Protein AF-H5YAC6-F1 (afdb_monomer_lite)

Sequence (148 aa):
MSTQRKPYQTTVPDFRSIEEPSFRALGWWRNTRADNFHASSLGEMKAAVANIAMLAEPRWRDAASGDAAAAIALVLAMGPENSHALKFDICMTALVICACEGDAASCLVIAWVLRRLPKAKTREKRLATSWTVRAMRPLLARAGLDND

pLDDT: mean 85.54, std 18.27, range [38.41, 98.5]

Structure (mmCIF, N/CA/C/O backbone):
data_AF-H5YAC6-F1
#
_entry.id   AF-H5YAC6-F1
#
loop_
_atom_site.group_PDB
_atom_site.id
_atom_site.type_symbol
_atom_site.label_atom_id
_atom_site.label_alt_id
_atom_site.label_comp_id
_atom_site.label_asym_id
_atom_site.label_entity_id
_atom_site.label_seq_id
_atom_site.pdbx_PDB_ins_code
_atom_site.Cartn_x
_atom_site.Cartn_y
_atom_site.Cartn_z
_atom_site.occupancy
_atom_site.B_iso_or_equiv
_atom_site.auth_seq_id
_atom_site.auth_comp_id
_atom_site.auth_asym_id
_atom_site.auth_atom_id
_atom_site.pdbx_PDB_model_num
ATOM 1 N N . MET A 1 1 ? -16.080 -10.751 63.687 1.00 42.50 1 MET A N 1
ATOM 2 C CA . MET A 1 1 ? -15.744 -11.144 62.299 1.00 42.50 1 MET A CA 1
ATOM 3 C C . MET A 1 1 ? -16.027 -9.949 61.403 1.00 42.50 1 MET A C 1
ATOM 5 O O . MET A 1 1 ? -17.188 -9.659 61.168 1.00 42.50 1 MET A O 1
ATOM 9 N N . SER A 1 2 ? -14.994 -9.191 61.022 1.00 41.25 2 SER A N 1
ATOM 10 C CA . SER A 1 2 ? -15.130 -7.963 60.223 1.00 41.25 2 SER A CA 1
ATOM 11 C C . SER A 1 2 ? -14.432 -8.179 58.882 1.00 41.25 2 SER A C 1
ATOM 13 O O . SER A 1 2 ? -13.217 -8.359 58.836 1.00 41.25 2 SER A O 1
ATOM 15 N N . THR A 1 3 ? -15.209 -8.267 57.805 1.00 43.56 3 THR A N 1
ATOM 16 C CA . THR A 1 3 ? -14.721 -8.605 56.464 1.00 43.56 3 THR A CA 1
ATOM 17 C C . THR A 1 3 ? -14.215 -7.339 55.776 1.00 43.56 3 THR A C 1
ATOM 19 O O . THR A 1 3 ? -14.995 -6.555 55.237 1.00 43.56 3 THR A O 1
ATOM 22 N N . GLN A 1 4 ? -12.901 -7.121 55.801 1.00 44.59 4 GLN A N 1
ATOM 23 C CA . GLN A 1 4 ? -12.247 -6.043 55.060 1.00 44.59 4 GLN A CA 1
ATOM 24 C C . GLN A 1 4 ? -12.339 -6.338 53.551 1.00 44.59 4 GLN A C 1
ATOM 26 O O . GLN A 1 4 ? -11.699 -7.259 53.044 1.00 44.59 4 GLN A O 1
ATOM 31 N N . ARG A 1 5 ? -13.153 -5.571 52.814 1.00 44.81 5 ARG A N 1
ATOM 32 C CA . ARG A 1 5 ? -13.137 -5.587 51.344 1.00 44.81 5 ARG A CA 1
ATOM 33 C C . ARG A 1 5 ? -11.856 -4.901 50.863 1.00 44.81 5 ARG A C 1
ATOM 35 O O . ARG A 1 5 ? -11.660 -3.716 51.119 1.00 44.81 5 ARG A O 1
ATOM 42 N N . LYS A 1 6 ? -10.998 -5.647 50.159 1.00 41.91 6 LYS A N 1
ATOM 43 C CA . LYS A 1 6 ? -9.873 -5.096 49.387 1.00 41.91 6 LYS A CA 1
ATOM 44 C C . LYS A 1 6 ? -10.421 -4.109 48.342 1.00 41.91 6 LYS A C 1
ATOM 46 O O . LYS A 1 6 ? -11.357 -4.481 47.631 1.00 41.91 6 LYS A O 1
ATOM 51 N N . PRO A 1 7 ? -9.875 -2.889 48.219 1.00 41.56 7 PRO A N 1
ATOM 52 C CA . PRO A 1 7 ? -10.276 -1.982 47.155 1.00 41.56 7 PRO A CA 1
ATOM 53 C C . PRO A 1 7 ? -9.857 -2.563 45.800 1.00 41.56 7 PRO A C 1
ATOM 55 O O . PRO A 1 7 ? -8.728 -3.022 45.627 1.00 41.56 7 PRO A O 1
ATOM 58 N N . TYR A 1 8 ? -10.793 -2.561 44.854 1.00 38.41 8 TYR A N 1
ATOM 59 C CA . TYR A 1 8 ? -10.557 -2.927 43.463 1.00 38.41 8 TYR A CA 1
ATOM 60 C C . TYR A 1 8 ? -9.646 -1.854 42.853 1.00 38.41 8 TYR A C 1
ATOM 62 O O . TYR A 1 8 ? -10.083 -0.732 42.599 1.00 38.41 8 TYR A O 1
ATOM 70 N N . GLN A 1 9 ? -8.358 -2.160 42.699 1.00 43.03 9 GLN A N 1
ATOM 71 C CA . GLN A 1 9 ? -7.444 -1.322 41.931 1.00 43.03 9 GLN A CA 1
ATOM 72 C C . GLN A 1 9 ? -7.823 -1.456 40.459 1.00 43.03 9 GLN A C 1
ATOM 74 O O . GLN A 1 9 ? -7.406 -2.388 39.778 1.00 43.03 9 GLN A O 1
ATOM 79 N N . THR A 1 10 ? -8.642 -0.528 39.975 1.00 43.00 10 THR A N 1
ATOM 80 C CA . THR A 1 10 ? -8.825 -0.311 38.543 1.00 43.00 10 THR A CA 1
ATOM 81 C C . THR A 1 10 ? -7.506 0.230 38.005 1.00 43.00 10 THR A C 1
ATOM 83 O O . THR A 1 10 ? -7.225 1.423 38.109 1.00 43.00 10 THR A O 1
ATOM 86 N N . THR A 1 11 ? -6.659 -0.646 37.473 1.00 44.94 11 THR A N 1
ATOM 87 C CA . THR A 1 11 ? -5.552 -0.242 36.611 1.00 44.94 11 THR A CA 1
ATOM 88 C C . THR A 1 11 ? -6.163 0.358 35.352 1.00 44.94 11 THR A C 1
ATOM 90 O O . THR A 1 11 ? -6.494 -0.342 34.399 1.00 44.94 11 THR A O 1
ATOM 93 N N . VAL A 1 12 ? -6.386 1.672 35.369 1.00 50.06 12 VAL A N 1
ATOM 94 C CA . VAL A 1 12 ? -6.631 2.430 34.142 1.00 50.06 12 VAL A CA 1
ATOM 95 C C . VAL A 1 12 ? -5.388 2.202 33.279 1.00 50.06 12 VAL A C 1
ATOM 97 O O . VAL A 1 12 ? -4.291 2.488 33.767 1.00 50.06 12 VAL A O 1
ATOM 100 N N . PRO A 1 13 ? -5.508 1.627 32.069 1.00 47.66 13 PRO A N 1
ATOM 101 C CA . PRO A 1 13 ? -4.356 1.439 31.206 1.00 47.66 13 PRO A CA 1
ATOM 102 C C . PRO A 1 13 ? -3.668 2.786 31.023 1.00 47.66 13 PRO A C 1
ATOM 104 O O . PRO A 1 13 ? -4.320 3.780 30.696 1.00 47.66 13 PRO A O 1
ATOM 107 N N . ASP A 1 14 ? -2.365 2.834 31.279 1.00 44.88 14 ASP A N 1
ATOM 108 C CA . ASP A 1 14 ? -1.580 4.019 30.986 1.00 44.88 14 ASP A CA 1
ATOM 109 C C . ASP A 1 14 ? -1.564 4.210 29.467 1.00 44.88 14 ASP A C 1
ATOM 111 O O . ASP A 1 14 ? -0.827 3.543 28.742 1.00 44.88 14 ASP A O 1
ATOM 115 N N . PHE A 1 15 ? -2.409 5.116 28.972 1.00 48.31 15 PHE A N 1
ATOM 116 C CA . PHE A 1 15 ? -2.508 5.453 27.552 1.00 48.31 15 PHE A CA 1
ATOM 117 C C . PHE A 1 15 ? -1.183 5.965 26.965 1.00 48.31 15 PHE A C 1
ATOM 119 O O . PHE A 1 15 ? -1.043 6.017 25.746 1.00 48.31 15 PHE A O 1
ATOM 126 N N . ARG A 1 16 ? -0.198 6.314 27.806 1.00 44.66 16 ARG A N 1
ATOM 127 C CA . ARG A 1 16 ? 1.154 6.705 27.380 1.00 44.66 16 ARG A CA 1
ATOM 128 C C . ARG A 1 16 ? 2.044 5.514 27.015 1.00 44.66 16 ARG A C 1
ATOM 130 O O . ARG A 1 16 ? 3.113 5.725 26.457 1.00 44.66 16 ARG A O 1
ATOM 137 N N . SER A 1 17 ? 1.600 4.287 27.297 1.00 40.62 17 SER A N 1
ATOM 138 C CA . SER A 1 17 ? 2.282 3.040 26.923 1.00 40.62 17 SER A CA 1
ATOM 139 C C . SER A 1 17 ? 1.786 2.454 25.594 1.00 40.62 17 SER A C 1
ATOM 141 O O . SER A 1 17 ? 2.230 1.377 25.202 1.00 40.62 17 SER A O 1
ATOM 143 N N . ILE A 1 18 ? 0.889 3.143 24.871 1.00 45.53 18 ILE A N 1
ATOM 144 C CA . ILE A 1 18 ? 0.712 2.872 23.440 1.00 45.53 18 ILE A CA 1
ATOM 145 C C . ILE A 1 18 ? 1.985 3.381 22.779 1.00 45.53 18 ILE A C 1
ATOM 147 O O . ILE A 1 18 ? 2.122 4.571 22.511 1.00 45.53 18 ILE A O 1
ATOM 151 N N . GLU A 1 19 ? 2.939 2.476 22.606 1.00 44.97 19 GLU A N 1
ATOM 152 C CA . GLU A 1 19 ? 4.195 2.697 21.913 1.00 44.97 19 GLU A CA 1
ATOM 153 C C . GLU A 1 19 ? 4.007 3.634 20.695 1.00 44.97 19 GLU A C 1
ATOM 155 O O . GLU A 1 19 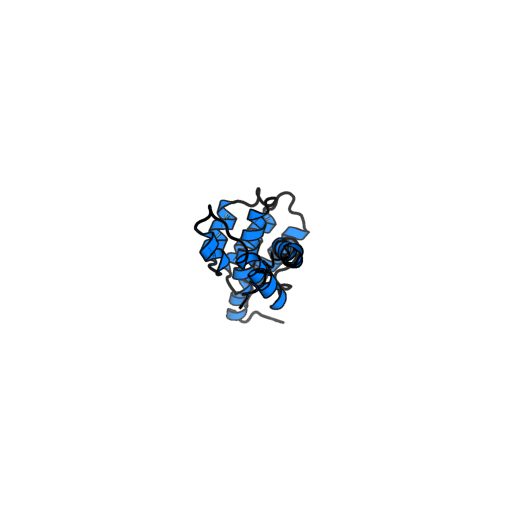? 3.444 3.274 19.653 1.00 44.97 19 GLU A O 1
ATOM 160 N N . GLU A 1 20 ? 4.535 4.856 20.833 1.00 48.38 20 GLU A N 1
ATOM 161 C CA . GLU A 1 20 ? 4.680 5.865 19.779 1.00 48.38 20 GLU A CA 1
ATOM 162 C C . GLU A 1 20 ? 5.251 5.356 18.429 1.00 48.38 20 GLU A C 1
ATOM 164 O O . GLU A 1 20 ? 4.942 5.989 17.411 1.00 48.38 20 GLU A O 1
ATOM 169 N N . PRO A 1 21 ? 6.030 4.248 18.313 1.00 51.41 21 PRO A N 1
ATOM 170 C CA . PRO A 1 21 ? 6.431 3.716 17.002 1.00 51.41 21 PRO A CA 1
ATOM 171 C C . PRO A 1 21 ? 5.271 3.341 16.061 1.00 51.41 21 PRO A C 1
ATOM 173 O O . PRO A 1 21 ? 5.440 3.444 14.843 1.00 51.41 21 PRO A O 1
ATOM 176 N N . SER A 1 22 ? 4.079 3.016 16.578 1.00 64.50 22 SER A N 1
ATOM 177 C CA . SER A 1 22 ? 2.924 2.604 15.757 1.00 64.50 22 SER A CA 1
ATOM 178 C C . SER A 1 22 ? 2.484 3.660 14.728 1.00 64.50 22 SER A C 1
ATOM 180 O O . SER A 1 22 ? 2.231 3.330 13.569 1.00 64.50 22 SER A O 1
ATOM 182 N N . PHE A 1 23 ? 2.470 4.949 15.089 1.00 68.62 23 PHE A N 1
ATOM 183 C CA . PHE A 1 23 ? 2.077 6.021 14.162 1.00 68.62 23 PHE A CA 1
ATOM 184 C C . PHE A 1 23 ? 3.140 6.324 13.104 1.00 68.62 23 PHE A C 1
ATOM 186 O O . PHE A 1 23 ? 2.805 6.701 11.979 1.00 68.62 23 PHE A O 1
ATOM 193 N N . ARG A 1 24 ? 4.428 6.151 13.428 1.00 80.06 24 ARG A N 1
ATOM 194 C CA . ARG A 1 24 ? 5.512 6.354 12.453 1.00 80.06 24 ARG A CA 1
ATOM 195 C C . ARG A 1 24 ? 5.493 5.282 11.370 1.00 80.06 24 ARG A C 1
ATOM 197 O O . ARG A 1 24 ? 5.713 5.617 10.203 1.00 80.06 24 ARG A O 1
ATOM 204 N N . ALA A 1 25 ? 5.168 4.042 11.741 1.00 87.06 25 ALA A N 1
ATOM 205 C CA . ALA A 1 25 ? 5.025 2.93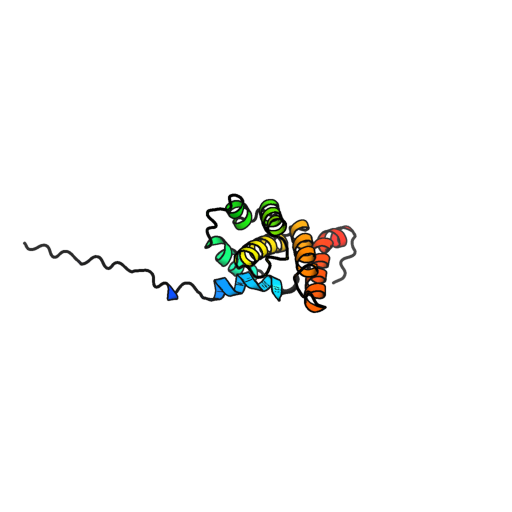0 10.806 1.00 87.06 25 ALA A CA 1
ATOM 206 C C . ALA A 1 25 ? 3.972 3.216 9.718 1.00 87.06 25 ALA A C 1
ATOM 208 O O . ALA A 1 25 ? 4.173 2.863 8.552 1.00 87.06 25 ALA A O 1
ATOM 209 N N . LEU A 1 26 ? 2.904 3.956 10.054 1.00 90.12 26 LEU A N 1
ATOM 210 C CA . LEU A 1 26 ? 1.863 4.332 9.091 1.00 90.12 26 LEU A CA 1
ATOM 211 C C . LEU A 1 26 ? 2.383 5.228 7.950 1.00 90.12 26 LEU A C 1
ATOM 213 O O . LEU A 1 26 ? 1.857 5.214 6.841 1.00 90.12 26 LEU A O 1
ATOM 217 N N . GLY A 1 27 ? 3.449 5.997 8.189 1.00 91.19 27 GLY A N 1
ATOM 218 C CA . GLY A 1 27 ? 4.009 6.945 7.222 1.00 91.19 27 GLY A CA 1
ATOM 219 C C . GLY A 1 27 ? 5.192 6.424 6.401 1.00 91.19 27 GLY A C 1
ATOM 220 O O . GLY A 1 27 ? 5.673 7.140 5.517 1.00 91.19 27 GLY A O 1
ATOM 221 N N . TRP A 1 28 ? 5.699 5.217 6.670 1.00 94.56 28 TRP A N 1
ATOM 222 C CA . TRP A 1 28 ? 6.938 4.722 6.052 1.00 94.56 28 TRP A CA 1
ATOM 223 C C . TRP A 1 28 ? 6.880 4.631 4.531 1.00 94.56 28 TRP A C 1
ATOM 225 O O . TRP A 1 28 ? 7.855 4.963 3.857 1.00 94.56 28 TRP A O 1
ATOM 235 N N . TRP A 1 29 ? 5.726 4.288 3.966 1.00 95.19 29 TRP A N 1
ATOM 236 C CA . TRP A 1 29 ? 5.523 4.193 2.517 1.00 95.19 29 TRP A CA 1
ATOM 237 C C . TRP A 1 29 ? 5.889 5.481 1.755 1.00 95.19 29 TRP A C 1
ATOM 239 O O . TRP A 1 29 ? 6.277 5.421 0.589 1.00 95.19 29 TRP A O 1
ATOM 249 N N . ARG A 1 30 ? 5.826 6.651 2.411 1.00 94.94 30 ARG A N 1
ATOM 250 C CA . ARG A 1 30 ? 6.195 7.942 1.807 1.00 94.94 30 ARG A CA 1
ATOM 251 C C . ARG A 1 30 ? 7.693 8.123 1.603 1.00 94.94 30 ARG A C 1
ATOM 253 O O . ARG A 1 30 ? 8.114 9.007 0.861 1.00 94.94 30 ARG A O 1
ATOM 260 N N . ASN A 1 31 ? 8.505 7.352 2.319 1.00 94.38 31 ASN A N 1
ATOM 261 C CA . ASN A 1 31 ? 9.936 7.599 2.447 1.00 94.38 31 ASN A CA 1
ATOM 262 C C . ASN A 1 31 ? 10.795 6.355 2.186 1.00 94.38 31 ASN A C 1
ATOM 264 O O . ASN A 1 31 ? 11.989 6.505 1.921 1.00 94.38 31 ASN A O 1
ATOM 268 N N . THR A 1 32 ? 10.198 5.166 2.221 1.00 95.69 32 THR A N 1
ATOM 269 C CA . THR A 1 32 ? 10.884 3.875 2.146 1.00 95.69 32 THR A CA 1
ATOM 270 C C . THR A 1 32 ? 10.715 3.256 0.763 1.00 95.69 32 THR A C 1
ATOM 272 O O . THR A 1 32 ? 9.608 3.158 0.231 1.00 95.69 32 THR A O 1
ATOM 275 N N . ARG A 1 33 ? 11.834 2.848 0.159 1.00 96.44 33 ARG A N 1
ATOM 276 C CA . ARG A 1 33 ? 11.833 2.106 -1.106 1.00 96.44 33 ARG A CA 1
ATOM 277 C C . ARG A 1 33 ? 11.323 0.676 -0.896 1.00 96.44 33 ARG A C 1
ATOM 279 O O . ARG A 1 33 ? 11.448 0.129 0.194 1.00 96.44 33 ARG A O 1
ATOM 286 N N . ALA A 1 34 ? 10.801 0.057 -1.949 1.00 95.75 34 ALA A N 1
ATOM 287 C CA . ALA A 1 34 ? 10.192 -1.275 -1.883 1.00 95.75 34 ALA A CA 1
ATOM 288 C C . ALA A 1 34 ? 11.156 -2.407 -1.455 1.00 95.75 34 ALA A C 1
ATOM 290 O O . ALA A 1 34 ? 10.716 -3.439 -0.950 1.00 95.75 34 ALA A O 1
ATOM 291 N N . ASP A 1 35 ? 12.458 -2.225 -1.676 1.00 93.38 35 ASP A N 1
ATOM 292 C CA . ASP A 1 35 ? 13.556 -3.120 -1.285 1.00 93.38 35 ASP A CA 1
ATOM 293 C C . ASP A 1 35 ? 13.968 -2.976 0.189 1.00 93.38 35 ASP A C 1
ATOM 295 O O . ASP A 1 35 ? 14.593 -3.878 0.736 1.00 93.38 35 ASP A O 1
ATOM 299 N N . ASN A 1 36 ? 13.564 -1.892 0.857 1.00 94.81 36 ASN A N 1
ATOM 300 C CA . ASN A 1 36 ? 13.962 -1.595 2.235 1.00 94.81 36 ASN A CA 1
ATOM 301 C C . ASN A 1 36 ? 12.939 -2.058 3.289 1.00 94.81 36 ASN A C 1
ATOM 303 O O . ASN A 1 36 ? 13.160 -1.858 4.482 1.00 94.81 36 ASN A O 1
ATOM 307 N N . PHE A 1 37 ? 11.822 -2.665 2.880 1.00 92.88 37 PHE A N 1
ATOM 308 C CA . PHE A 1 37 ? 10.868 -3.265 3.813 1.00 92.88 37 PHE A CA 1
ATOM 309 C C . PHE A 1 37 ? 11.332 -4.669 4.213 1.00 92.88 37 PHE A C 1
ATOM 311 O O . PHE A 1 37 ? 11.260 -5.610 3.426 1.00 92.88 37 PHE A O 1
ATOM 318 N N . HIS A 1 38 ? 11.797 -4.799 5.454 1.00 89.81 38 HIS A N 1
ATOM 319 C CA .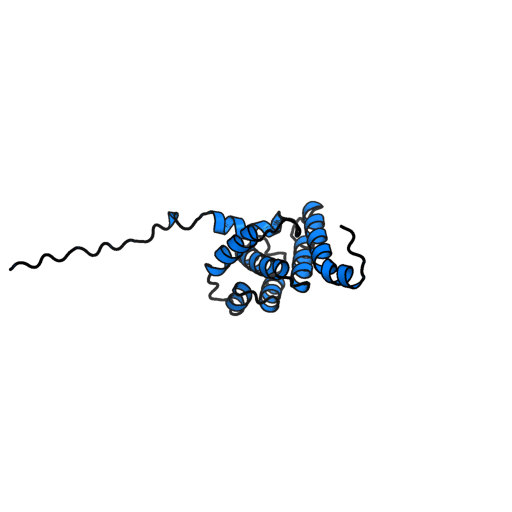 HIS A 1 38 ? 12.190 -6.066 6.072 1.00 89.81 38 HIS A CA 1
ATOM 320 C C . HIS A 1 38 ? 11.085 -6.624 6.982 1.00 89.81 38 HIS A C 1
ATOM 322 O O . HIS A 1 38 ? 10.115 -5.939 7.311 1.00 89.81 38 HIS A O 1
ATOM 328 N N . ALA A 1 39 ? 11.250 -7.873 7.424 1.00 88.75 39 ALA A N 1
ATOM 329 C CA . ALA A 1 39 ? 10.249 -8.589 8.215 1.00 88.75 39 ALA A CA 1
ATOM 330 C C . ALA A 1 39 ? 9.843 -7.861 9.512 1.00 88.75 39 ALA A C 1
ATOM 332 O O . ALA A 1 39 ? 8.655 -7.802 9.816 1.00 88.75 39 ALA A O 1
ATOM 333 N N . SER A 1 40 ? 10.787 -7.257 10.248 1.00 88.75 40 SER A N 1
ATOM 334 C CA . SER A 1 40 ? 10.438 -6.483 11.454 1.00 88.75 40 SER A CA 1
ATOM 335 C C . SER A 1 40 ? 9.641 -5.215 11.139 1.00 88.75 40 SER A C 1
ATOM 337 O O . SER A 1 40 ? 8.627 -4.985 11.790 1.00 88.75 40 SER A O 1
ATOM 339 N N . SER A 1 41 ? 9.994 -4.471 10.080 1.00 89.44 41 SER A N 1
ATOM 340 C CA . SER A 1 41 ? 9.184 -3.338 9.610 1.00 89.44 41 SER A CA 1
ATOM 341 C C . SER A 1 41 ? 7.757 -3.787 9.264 1.00 89.44 41 SER A C 1
ATOM 343 O O . SER A 1 41 ? 6.776 -3.143 9.629 1.00 89.44 41 SER A O 1
ATOM 345 N N . LEU A 1 42 ? 7.614 -4.933 8.595 1.00 92.69 42 LEU A N 1
ATOM 346 C CA . LEU A 1 42 ? 6.299 -5.478 8.267 1.00 92.69 42 LEU A CA 1
ATOM 347 C C . LEU A 1 42 ? 5.495 -5.845 9.527 1.00 92.69 42 LEU A C 1
ATOM 349 O O . LEU A 1 42 ? 4.295 -5.582 9.581 1.00 92.69 42 LEU A O 1
ATOM 353 N N . GLY A 1 43 ? 6.150 -6.418 10.540 1.00 92.88 43 GLY A N 1
ATOM 354 C CA . GLY A 1 43 ? 5.542 -6.725 11.836 1.00 92.88 43 GLY A CA 1
ATOM 355 C C . GLY A 1 43 ? 5.008 -5.480 12.547 1.00 92.88 43 GLY A C 1
ATOM 356 O O . GLY A 1 43 ? 3.862 -5.481 12.993 1.00 92.88 43 GLY A O 1
ATOM 357 N N . GLU A 1 44 ? 5.790 -4.399 12.578 1.00 92.94 44 GLU A N 1
ATOM 358 C CA . GLU A 1 44 ? 5.374 -3.117 13.166 1.00 92.94 44 GLU A CA 1
ATOM 359 C C . GLU A 1 44 ? 4.182 -2.502 12.424 1.00 92.94 44 GLU A C 1
ATOM 361 O O . GLU A 1 44 ? 3.213 -2.066 13.046 1.00 92.94 44 GLU A O 1
ATOM 366 N N . MET A 1 45 ? 4.201 -2.520 11.089 1.00 93.81 45 MET A N 1
ATOM 367 C CA . MET A 1 45 ? 3.086 -2.020 10.280 1.00 93.81 45 MET A CA 1
ATOM 368 C C . MET A 1 45 ? 1.807 -2.832 10.506 1.00 93.81 45 MET A C 1
ATOM 370 O O . MET A 1 45 ? 0.728 -2.253 10.639 1.00 93.81 45 MET A O 1
ATOM 374 N N . LYS A 1 46 ? 1.917 -4.164 10.587 1.00 94.00 46 LYS A N 1
ATOM 375 C CA . LYS A 1 46 ? 0.786 -5.049 10.895 1.00 94.00 46 LYS A CA 1
ATOM 376 C C . LYS A 1 46 ? 0.218 -4.769 12.282 1.00 94.00 46 LYS A C 1
ATOM 378 O O . LYS A 1 46 ? -0.995 -4.646 12.418 1.00 94.00 46 LYS A O 1
ATOM 383 N N . ALA A 1 47 ? 1.076 -4.613 13.289 1.00 91.56 47 ALA A N 1
ATOM 384 C CA . ALA A 1 47 ? 0.649 -4.260 14.639 1.00 91.56 47 ALA A CA 1
ATOM 385 C C . ALA A 1 47 ? -0.043 -2.887 14.678 1.00 91.56 47 ALA A C 1
ATOM 387 O O . ALA A 1 47 ? -1.082 -2.738 15.321 1.00 91.56 47 ALA A O 1
ATOM 388 N N . ALA A 1 48 ? 0.478 -1.894 13.951 1.00 91.19 48 ALA A N 1
ATOM 389 C CA . ALA A 1 48 ? -0.139 -0.573 13.858 1.00 91.19 48 ALA A CA 1
ATOM 390 C C . ALA A 1 48 ? -1.537 -0.633 13.219 1.00 91.19 48 ALA A C 1
ATOM 392 O O . ALA A 1 48 ? -2.481 -0.051 13.745 1.00 91.19 48 ALA A O 1
ATOM 393 N N . VAL A 1 49 ? -1.688 -1.373 12.117 1.00 92.69 49 VAL A N 1
ATOM 394 C CA . VAL A 1 49 ? -2.962 -1.524 11.396 1.00 92.69 49 VAL A CA 1
ATOM 395 C C . VAL A 1 49 ? -3.990 -2.329 12.198 1.00 92.69 49 VAL A C 1
ATOM 397 O O . VAL A 1 49 ? -5.152 -1.930 12.259 1.00 92.69 49 VAL A O 1
ATOM 400 N N . ALA A 1 50 ? -3.577 -3.413 12.860 1.00 88.69 50 ALA A N 1
ATOM 401 C CA . ALA A 1 50 ? -4.472 -4.285 13.627 1.00 88.69 50 ALA A CA 1
ATOM 402 C C . ALA A 1 50 ? -5.160 -3.573 14.807 1.00 88.69 50 ALA A C 1
ATOM 404 O O . ALA A 1 50 ? -6.263 -3.946 15.199 1.00 88.69 50 ALA A O 1
ATOM 405 N N . ASN A 1 51 ? -4.531 -2.528 15.351 1.00 85.50 51 ASN A N 1
ATOM 406 C CA . ASN A 1 51 ? -5.070 -1.745 16.464 1.00 85.50 51 ASN A CA 1
ATOM 407 C C . ASN A 1 51 ? -6.053 -0.642 16.032 1.00 85.50 51 ASN A C 1
ATOM 409 O O . ASN A 1 51 ? -6.583 0.080 16.877 1.00 85.50 51 ASN A O 1
ATOM 413 N N . ILE A 1 52 ? -6.312 -0.486 14.731 1.00 89.06 52 ILE A N 1
ATOM 414 C CA . ILE A 1 52 ? -7.163 0.579 14.201 1.00 89.06 52 ILE A CA 1
ATOM 415 C C . ILE A 1 52 ? -8.524 0.011 13.810 1.00 89.06 52 ILE A C 1
ATOM 417 O O . ILE A 1 52 ? -8.633 -0.902 12.994 1.00 89.06 52 ILE A O 1
ATOM 421 N N . ALA A 1 5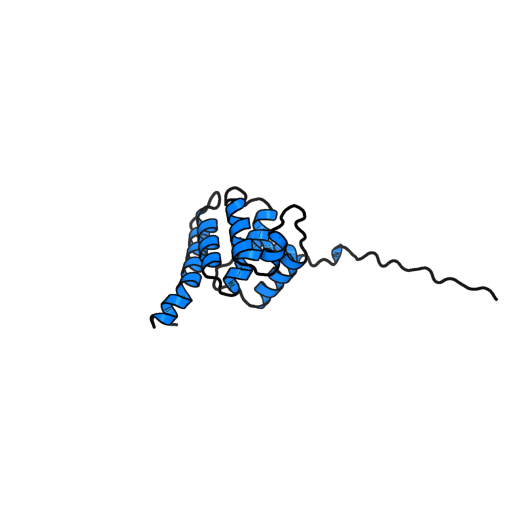3 ? -9.589 0.615 14.336 1.00 87.31 53 ALA A N 1
ATOM 422 C CA . ALA A 1 53 ? -10.958 0.354 13.909 1.00 87.31 53 ALA A CA 1
ATOM 423 C C . ALA A 1 53 ? -11.485 1.525 13.066 1.00 87.31 53 ALA A C 1
ATOM 425 O O . ALA A 1 53 ? -11.510 2.668 13.521 1.00 87.31 53 ALA A O 1
ATOM 426 N N . MET A 1 54 ? -11.954 1.239 11.849 1.00 88.81 54 MET A N 1
ATOM 427 C CA . MET A 1 54 ? -12.565 2.227 10.957 1.00 88.81 54 MET A CA 1
ATOM 428 C C . MET A 1 54 ? -14.064 1.942 10.797 1.00 88.81 54 MET A C 1
ATOM 430 O O . MET A 1 54 ? -14.487 1.235 9.889 1.00 88.81 54 MET A O 1
ATOM 434 N N . LEU A 1 55 ? -14.877 2.483 11.710 1.00 81.94 55 LEU A N 1
ATOM 435 C CA . LEU A 1 55 ? -16.292 2.106 11.876 1.00 81.94 55 LEU A CA 1
ATOM 436 C C . LEU A 1 55 ? -17.178 2.345 10.641 1.00 81.94 55 LEU A C 1
ATOM 438 O O . LEU A 1 55 ? -18.138 1.612 10.435 1.00 81.94 55 LEU A O 1
ATOM 442 N N . ALA A 1 56 ? -16.865 3.350 9.822 1.00 86.31 56 ALA A N 1
ATOM 443 C CA . ALA A 1 56 ? -17.649 3.707 8.636 1.00 86.31 56 ALA A CA 1
ATOM 444 C C . ALA A 1 56 ? -17.128 3.068 7.334 1.00 86.31 56 ALA A C 1
ATOM 446 O O . ALA A 1 56 ? -17.576 3.438 6.253 1.00 86.31 56 ALA A O 1
ATOM 447 N N . GLU A 1 57 ? -16.160 2.153 7.418 1.00 91.25 57 GLU A N 1
ATOM 448 C CA . GLU A 1 57 ? -15.514 1.560 6.251 1.00 91.25 57 GLU A CA 1
ATOM 449 C C . GLU A 1 57 ? -15.621 0.029 6.294 1.00 91.25 57 GLU A C 1
ATOM 451 O O . GLU A 1 57 ? -14.789 -0.631 6.919 1.00 91.25 57 GLU A O 1
ATOM 456 N N . PRO A 1 58 ? -16.633 -0.573 5.644 1.00 90.88 58 PRO A N 1
ATOM 457 C CA . PRO A 1 58 ? -16.890 -2.008 5.759 1.00 90.88 58 PRO A CA 1
ATOM 458 C C . PRO A 1 58 ? -15.738 -2.866 5.219 1.00 90.88 58 PRO A C 1
ATOM 460 O O . PRO A 1 58 ? -15.510 -3.960 5.723 1.00 90.88 58 PRO A O 1
ATOM 463 N N . ARG A 1 59 ? -14.972 -2.353 4.247 1.00 93.94 59 ARG A N 1
ATOM 464 C CA . ARG A 1 59 ? -13.821 -3.050 3.645 1.00 93.94 59 ARG A CA 1
ATOM 465 C C . ARG A 1 59 ? -12.572 -3.019 4.525 1.00 93.94 59 ARG A C 1
ATOM 467 O O . ARG A 1 59 ? -11.607 -3.722 4.241 1.00 93.94 59 ARG A O 1
ATOM 474 N N . TRP A 1 60 ? -12.554 -2.183 5.569 1.00 95.06 60 TRP A N 1
ATOM 475 C CA . TRP A 1 60 ? -11.361 -1.977 6.387 1.00 95.06 60 TRP A CA 1
ATOM 476 C C . TRP A 1 60 ? -10.910 -3.254 7.085 1.00 95.06 60 TRP A C 1
ATOM 478 O O . TRP A 1 60 ? -9.717 -3.531 7.113 1.00 95.06 60 TRP A O 1
ATOM 488 N N . ARG A 1 61 ? -11.845 -4.043 7.625 1.00 94.38 61 ARG A N 1
ATOM 489 C CA . ARG A 1 61 ? -11.500 -5.281 8.334 1.00 94.38 61 ARG A CA 1
ATOM 490 C C . ARG A 1 61 ? -10.754 -6.258 7.425 1.00 94.38 61 ARG A C 1
ATOM 492 O O . ARG A 1 61 ? -9.749 -6.821 7.851 1.00 94.38 61 ARG A O 1
ATOM 499 N N . ASP A 1 62 ? -11.223 -6.416 6.193 1.00 95.81 62 ASP A N 1
ATOM 500 C CA . ASP A 1 62 ? -10.618 -7.327 5.222 1.00 95.81 62 ASP A CA 1
ATOM 501 C C . ASP A 1 62 ? -9.240 -6.803 4.798 1.00 95.81 62 ASP A C 1
ATOM 503 O O . ASP A 1 62 ? -8.246 -7.523 4.885 1.00 95.81 62 ASP A O 1
ATOM 507 N N . ALA A 1 63 ? -9.144 -5.509 4.472 1.00 96.38 63 ALA A N 1
ATOM 508 C CA . ALA A 1 63 ? -7.876 -4.866 4.127 1.00 96.38 63 ALA A CA 1
ATOM 509 C C . ALA A 1 63 ? -6.835 -4.959 5.259 1.00 96.38 63 ALA A C 1
ATOM 511 O O . ALA A 1 63 ? -5.673 -5.274 5.014 1.00 96.38 63 ALA A O 1
ATOM 512 N N . ALA A 1 64 ? -7.247 -4.722 6.507 1.00 94.38 64 ALA A N 1
ATOM 513 C CA . ALA A 1 64 ? -6.391 -4.826 7.688 1.00 94.38 64 ALA A CA 1
ATOM 514 C C . ALA A 1 64 ? -5.937 -6.268 7.973 1.00 94.38 64 ALA A C 1
ATOM 516 O O . ALA A 1 64 ? -4.907 -6.472 8.613 1.00 94.38 64 ALA A O 1
ATOM 517 N N . SER A 1 65 ? -6.686 -7.254 7.475 1.00 93.12 65 SER A N 1
ATOM 518 C CA . SER A 1 65 ? -6.371 -8.682 7.585 1.00 93.12 65 SER A CA 1
ATOM 519 C C . SER A 1 65 ? -5.511 -9.200 6.423 1.00 93.12 65 SER A C 1
ATOM 521 O O . SER A 1 65 ? -5.191 -10.386 6.403 1.00 93.12 65 SER A O 1
ATOM 523 N N . GLY A 1 66 ? -5.123 -8.337 5.473 1.00 94.19 66 GLY A N 1
ATOM 524 C CA . GLY A 1 66 ? -4.272 -8.695 4.331 1.00 94.19 66 GLY A CA 1
ATOM 525 C C . GLY A 1 66 ? -5.018 -8.959 3.020 1.00 94.19 66 GLY A C 1
ATOM 526 O O . GLY A 1 66 ? -4.415 -9.455 2.070 1.00 94.19 66 GLY A O 1
ATOM 527 N N . ASP A 1 67 ? -6.312 -8.631 2.921 1.00 97.38 67 ASP A N 1
ATOM 528 C CA . ASP A 1 67 ? -7.012 -8.676 1.634 1.00 97.38 67 ASP A CA 1
ATOM 529 C C . ASP A 1 67 ? -6.529 -7.532 0.725 1.00 97.38 67 ASP A C 1
ATOM 531 O O . ASP A 1 67 ? -6.896 -6.360 0.883 1.00 97.38 67 ASP A O 1
ATOM 535 N N . ALA A 1 68 ? -5.708 -7.898 -0.261 1.00 97.88 68 ALA A N 1
ATOM 536 C CA . ALA A 1 68 ? -5.143 -6.972 -1.229 1.00 97.88 68 ALA A CA 1
ATOM 537 C C . ALA A 1 68 ? -6.216 -6.253 -2.061 1.00 97.88 68 ALA A C 1
ATOM 539 O O . ALA A 1 68 ? -6.103 -5.051 -2.303 1.00 97.88 68 ALA A O 1
ATOM 540 N N . ALA A 1 69 ? -7.280 -6.945 -2.477 1.00 98.12 69 ALA A N 1
ATOM 541 C CA . ALA A 1 69 ? -8.340 -6.342 -3.279 1.00 98.12 69 ALA A CA 1
ATOM 542 C C . ALA A 1 69 ? -9.114 -5.296 -2.465 1.00 98.12 69 ALA A C 1
ATOM 544 O O . ALA A 1 69 ? -9.386 -4.199 -2.966 1.00 98.12 69 ALA A O 1
ATOM 545 N N . ALA A 1 70 ? -9.401 -5.593 -1.195 1.00 97.81 70 ALA A N 1
ATOM 546 C CA . ALA A 1 70 ? -10.010 -4.640 -0.275 1.00 97.81 70 ALA A CA 1
ATOM 547 C C . ALA A 1 70 ? -9.101 -3.419 -0.044 1.00 97.81 70 ALA A C 1
ATOM 549 O O . ALA A 1 70 ? -9.563 -2.280 -0.159 1.00 97.81 70 ALA A O 1
ATOM 550 N N . ALA A 1 71 ? -7.803 -3.630 0.207 1.00 97.81 71 ALA A N 1
ATOM 551 C CA . ALA A 1 71 ? -6.835 -2.549 0.404 1.00 97.81 71 ALA A CA 1
ATOM 552 C C . ALA A 1 71 ? -6.697 -1.650 -0.840 1.00 97.81 71 ALA A C 1
ATOM 554 O O . ALA A 1 71 ? -6.719 -0.420 -0.731 1.00 97.81 71 ALA A O 1
ATOM 555 N N . ILE A 1 72 ? -6.626 -2.249 -2.034 1.00 98.31 72 ILE A N 1
ATOM 556 C CA . ILE A 1 72 ? -6.601 -1.530 -3.315 1.00 98.31 72 ILE A CA 1
ATOM 557 C C . ILE A 1 72 ? -7.869 -0.688 -3.475 1.00 98.31 72 ILE A C 1
ATOM 559 O O . ILE A 1 72 ? -7.781 0.504 -3.779 1.00 98.31 72 ILE A O 1
ATOM 563 N N . ALA A 1 73 ? -9.045 -1.278 -3.242 1.00 97.62 73 ALA A N 1
ATOM 564 C CA . ALA A 1 73 ? -10.320 -0.583 -3.382 1.00 97.62 73 ALA A CA 1
ATOM 565 C C . ALA A 1 73 ? -10.421 0.639 -2.455 1.00 97.62 73 ALA A C 1
ATOM 567 O O . ALA A 1 73 ? -10.938 1.675 -2.872 1.00 97.62 73 ALA A O 1
ATOM 568 N N . LEU A 1 74 ? -9.907 0.545 -1.225 1.00 96.56 74 LEU A N 1
ATOM 569 C CA . LEU A 1 74 ? -9.863 1.663 -0.277 1.00 96.56 74 LEU A CA 1
ATOM 570 C C . LEU A 1 74 ? -8.988 2.814 -0.772 1.00 96.56 74 LEU A C 1
ATOM 572 O O . LEU A 1 74 ? -9.425 3.965 -0.797 1.00 96.56 74 LEU A O 1
ATOM 576 N N . VAL A 1 75 ? -7.754 2.509 -1.177 1.00 96.81 75 VAL A N 1
ATOM 577 C CA . VAL A 1 75 ? -6.790 3.525 -1.620 1.00 96.81 75 VAL A CA 1
ATOM 578 C C . VAL A 1 75 ? -7.269 4.218 -2.896 1.00 96.81 75 VAL A C 1
ATOM 580 O O . VAL A 1 75 ? -7.205 5.446 -2.990 1.00 96.81 75 VAL A O 1
ATOM 583 N N . LEU A 1 76 ? -7.799 3.458 -3.859 1.00 96.31 76 LEU A N 1
ATOM 584 C CA . LEU A 1 76 ? -8.328 4.020 -5.103 1.00 96.31 76 LEU A CA 1
ATOM 585 C C . LEU A 1 76 ? -9.583 4.871 -4.876 1.00 96.31 76 LEU A C 1
ATOM 587 O O . LEU A 1 76 ? -9.716 5.907 -5.521 1.00 96.31 76 LEU A O 1
ATOM 591 N N . ALA A 1 77 ? -10.473 4.473 -3.960 1.00 94.94 77 ALA A N 1
ATOM 592 C CA . ALA A 1 77 ? -11.682 5.237 -3.649 1.00 94.94 77 ALA A CA 1
ATOM 593 C C . ALA A 1 77 ? -11.384 6.587 -2.979 1.00 94.94 77 ALA A C 1
ATOM 595 O O . ALA A 1 77 ? -12.144 7.534 -3.159 1.00 94.94 77 ALA A O 1
ATOM 596 N N . MET A 1 78 ? -10.295 6.685 -2.211 1.00 94.00 78 MET A N 1
ATOM 597 C CA . MET A 1 78 ? -9.882 7.952 -1.602 1.00 94.00 78 MET A CA 1
ATOM 598 C C . MET A 1 78 ? -9.174 8.884 -2.580 1.00 9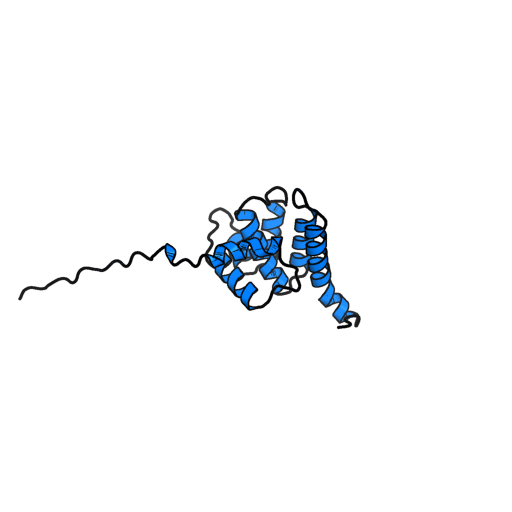4.00 78 MET A C 1
ATOM 600 O O . MET A 1 78 ? -9.333 10.089 -2.457 1.00 94.00 78 MET A O 1
ATOM 604 N N . GLY A 1 79 ? -8.376 8.354 -3.506 1.00 91.38 79 GLY A N 1
ATOM 605 C CA . GLY A 1 79 ? -7.623 9.170 -4.457 1.00 91.38 79 GLY A CA 1
ATOM 606 C C . GLY A 1 79 ? -6.358 9.834 -3.863 1.00 91.38 79 GLY A C 1
ATOM 607 O O . GLY A 1 79 ? -6.328 10.201 -2.683 1.00 91.38 79 GLY A O 1
ATOM 608 N N . PRO A 1 80 ? -5.269 9.989 -4.646 1.00 91.38 80 PRO A N 1
ATOM 609 C CA . PRO A 1 80 ? -4.007 10.584 -4.182 1.00 91.38 80 PRO A CA 1
ATOM 610 C C . PRO A 1 80 ? -4.109 12.034 -3.686 1.00 91.38 80 PRO A C 1
ATOM 612 O O . PRO A 1 80 ? -3.267 12.480 -2.914 1.00 91.38 80 PRO A O 1
ATOM 615 N N . GLU A 1 81 ? -5.124 12.785 -4.100 1.00 90.56 81 GLU A N 1
ATOM 616 C CA . GLU A 1 81 ? -5.414 14.145 -3.636 1.00 90.56 81 GLU A CA 1
ATOM 617 C C . GLU A 1 81 ? -5.675 14.216 -2.122 1.00 90.56 81 GLU A C 1
ATOM 619 O O . GLU A 1 81 ? -5.352 15.215 -1.472 1.00 90.56 81 GLU A O 1
ATOM 624 N N . ASN A 1 82 ? -6.158 13.119 -1.535 1.00 91.25 82 ASN A N 1
ATOM 625 C CA . ASN A 1 82 ? -6.419 12.992 -0.106 1.00 91.25 82 ASN A CA 1
ATOM 626 C C . ASN A 1 82 ? -5.197 12.501 0.689 1.00 91.25 82 ASN A C 1
ATOM 628 O O . ASN A 1 82 ? -5.319 12.135 1.857 1.00 91.25 82 ASN A O 1
ATOM 632 N N . SER A 1 83 ? -3.991 12.553 0.109 1.00 90.75 83 SER A N 1
ATOM 633 C CA . SER A 1 83 ? -2.760 12.033 0.725 1.00 90.75 83 SER A CA 1
ATOM 634 C C . SER A 1 83 ? -2.327 12.704 2.030 1.00 90.75 83 SER A C 1
ATOM 636 O O . SER A 1 83 ? -1.350 12.269 2.638 1.00 90.75 83 SER A O 1
ATOM 638 N N . HIS A 1 84 ? -2.973 13.799 2.425 1.00 88.94 84 HIS A N 1
ATOM 639 C CA . HIS A 1 84 ? -2.722 14.510 3.677 1.00 88.94 84 HIS A CA 1
ATOM 640 C C . HIS A 1 84 ? -3.518 13.925 4.856 1.00 88.94 84 HIS A C 1
ATOM 642 O O . HIS A 1 84 ? -3.195 14.207 6.008 1.00 88.94 84 HIS A O 1
ATOM 648 N N . ALA A 1 85 ? -4.551 13.123 4.586 1.00 90.75 85 ALA A N 1
ATOM 649 C CA . ALA A 1 85 ? -5.392 12.534 5.615 1.00 90.75 85 ALA A CA 1
ATOM 650 C C . ALA A 1 85 ? -4.712 11.323 6.272 1.00 90.75 85 ALA A C 1
ATOM 652 O O . ALA A 1 85 ? -4.186 10.448 5.587 1.00 90.75 85 ALA A O 1
ATOM 653 N N . LEU A 1 86 ? -4.827 11.202 7.598 1.00 90.75 86 LEU A N 1
ATOM 654 C CA . LEU A 1 86 ? -4.354 10.020 8.333 1.00 90.75 86 LEU A CA 1
ATOM 655 C C . LEU A 1 86 ? -5.020 8.726 7.832 1.00 90.75 86 LEU A C 1
ATOM 657 O O . LEU A 1 86 ? -4.370 7.690 7.735 1.00 90.75 86 LEU A O 1
ATOM 661 N N . LYS A 1 87 ? -6.303 8.789 7.440 1.00 92.38 87 LYS A N 1
ATOM 662 C CA . LYS A 1 87 ? -7.012 7.652 6.823 1.00 92.38 87 LYS A CA 1
ATOM 663 C C . LYS A 1 87 ? -6.286 7.145 5.570 1.00 92.38 87 LYS A C 1
ATOM 665 O O . LYS A 1 87 ? -6.225 5.936 5.352 1.00 92.38 87 LYS A O 1
ATOM 670 N N . PHE A 1 88 ? -5.714 8.054 4.779 1.00 94.75 88 PHE A N 1
ATOM 671 C CA . PHE A 1 88 ? -4.957 7.697 3.585 1.00 94.75 88 PHE A CA 1
ATOM 672 C C . PHE A 1 88 ? -3.706 6.897 3.939 1.00 94.75 88 PHE A C 1
ATOM 674 O O . PHE A 1 88 ? -3.449 5.869 3.320 1.00 94.75 88 PHE A O 1
ATOM 681 N N . ASP A 1 89 ? -2.978 7.320 4.974 1.00 95.38 89 ASP A N 1
ATOM 682 C CA . ASP A 1 89 ? -1.812 6.585 5.467 1.00 95.38 89 ASP A CA 1
ATOM 683 C C . ASP A 1 89 ? -2.152 5.193 5.934 1.00 95.38 89 ASP A C 1
ATOM 685 O O . ASP A 1 89 ? -1.527 4.242 5.492 1.00 95.38 89 ASP A O 1
ATOM 689 N N . ILE A 1 90 ? -3.187 5.077 6.754 1.00 95.19 90 ILE A N 1
ATOM 690 C CA . ILE A 1 90 ? -3.647 3.802 7.292 1.00 95.19 90 ILE A CA 1
ATOM 691 C C . ILE A 1 90 ? -3.945 2.804 6.159 1.00 95.19 90 ILE A C 1
ATOM 693 O O . ILE A 1 90 ? -3.488 1.660 6.197 1.00 95.19 90 ILE A O 1
ATOM 697 N N . CYS A 1 91 ? -4.653 3.237 5.111 1.00 96.50 91 CYS A N 1
ATOM 698 C CA . CYS A 1 91 ? -4.954 2.365 3.972 1.00 96.50 91 CYS A CA 1
ATOM 699 C C . CYS A 1 91 ? -3.715 2.087 3.109 1.00 96.50 91 CYS A C 1
ATOM 701 O O . CYS A 1 91 ? -3.543 0.968 2.632 1.00 96.50 91 CYS A O 1
ATOM 703 N N . MET A 1 92 ? -2.833 3.074 2.925 1.00 97.75 92 MET A N 1
ATOM 704 C CA . MET A 1 92 ? -1.561 2.874 2.226 1.00 97.75 92 MET A CA 1
ATOM 705 C C . MET A 1 92 ? -0.648 1.891 2.963 1.00 97.75 92 MET A C 1
ATOM 707 O O . MET A 1 92 ? 0.030 1.098 2.318 1.00 97.75 92 MET A O 1
ATOM 711 N N . THR A 1 93 ? -0.642 1.895 4.295 1.00 97.44 93 THR A N 1
ATOM 712 C CA . THR A 1 93 ? 0.076 0.918 5.121 1.00 97.44 93 THR A CA 1
ATOM 713 C C . THR A 1 93 ? -0.466 -0.487 4.900 1.00 97.44 93 THR A C 1
ATOM 715 O O . THR A 1 93 ? 0.324 -1.387 4.631 1.00 97.44 93 THR A O 1
ATOM 718 N N . ALA A 1 94 ? -1.790 -0.672 4.946 1.00 97.31 94 ALA A N 1
ATOM 719 C CA . ALA A 1 94 ? -2.421 -1.959 4.644 1.00 97.31 94 ALA A CA 1
ATOM 720 C C . ALA A 1 94 ? -2.060 -2.451 3.230 1.00 97.31 94 ALA A C 1
ATOM 722 O O . ALA A 1 94 ? -1.686 -3.607 3.038 1.00 97.31 94 ALA A O 1
ATOM 723 N N . LEU A 1 95 ? -2.066 -1.547 2.247 1.00 98.12 95 LEU A N 1
ATOM 724 C CA . LEU A 1 95 ? -1.674 -1.857 0.875 1.00 98.12 95 LEU A CA 1
ATOM 725 C C . LEU A 1 95 ? -0.189 -2.247 0.754 1.00 98.12 95 LEU A C 1
ATOM 727 O O . LEU A 1 95 ? 0.151 -3.183 0.033 1.00 98.12 95 LEU A O 1
ATOM 731 N N . VAL A 1 96 ? 0.703 -1.558 1.473 1.00 98.06 96 VAL A N 1
ATOM 732 C CA . VAL A 1 96 ? 2.130 -1.914 1.538 1.00 98.06 96 VAL A CA 1
ATOM 733 C C . VAL A 1 96 ? 2.334 -3.284 2.165 1.00 98.06 96 VAL A C 1
ATOM 735 O O . VAL A 1 96 ? 3.170 -4.035 1.672 1.00 98.06 96 VAL A O 1
ATOM 738 N N . ILE A 1 97 ? 1.572 -3.636 3.203 1.00 97.50 97 ILE A N 1
ATOM 739 C CA . ILE A 1 97 ? 1.634 -4.973 3.804 1.00 97.50 97 ILE A CA 1
ATOM 740 C C . ILE A 1 97 ? 1.332 -6.035 2.738 1.00 97.50 97 ILE A C 1
ATOM 742 O O . ILE A 1 97 ? 2.166 -6.913 2.518 1.00 97.50 97 ILE A O 1
ATOM 746 N N . CYS A 1 98 ? 0.231 -5.881 1.995 1.00 97.94 98 CYS A N 1
ATOM 747 C CA . CYS A 1 98 ? -0.154 -6.795 0.912 1.00 97.94 98 CYS A CA 1
ATOM 748 C C . CYS A 1 98 ? 0.928 -6.889 -0.183 1.00 97.94 98 CYS A C 1
ATOM 750 O O . CYS A 1 98 ? 1.306 -7.971 -0.636 1.00 97.94 98 CYS A O 1
ATOM 752 N N . ALA A 1 99 ? 1.495 -5.747 -0.582 1.00 97.69 99 ALA A N 1
ATOM 753 C CA . ALA A 1 99 ? 2.576 -5.680 -1.565 1.00 97.69 99 ALA A CA 1
ATOM 754 C C . ALA A 1 99 ? 3.873 -6.365 -1.084 1.00 97.69 99 ALA A C 1
ATOM 756 O O . ALA A 1 99 ? 4.613 -6.976 -1.864 1.00 97.69 99 ALA A O 1
ATOM 757 N N . CYS A 1 100 ? 4.174 -6.263 0.211 1.00 96.44 100 CYS A N 1
ATOM 758 C CA . CYS A 1 100 ? 5.313 -6.929 0.830 1.00 96.44 100 CYS A CA 1
ATOM 759 C C . CYS A 1 100 ? 5.115 -8.447 0.913 1.00 96.44 100 CYS A C 1
ATOM 761 O O . CYS A 1 100 ? 6.086 -9.180 0.734 1.00 96.44 100 CYS A O 1
ATOM 763 N N . GLU A 1 101 ? 3.878 -8.910 1.087 1.00 94.81 101 GLU A N 1
ATOM 764 C CA . GLU A 1 101 ? 3.498 -10.331 1.095 1.00 94.81 101 GLU A CA 1
ATOM 765 C C . GLU A 1 101 ? 3.443 -10.974 -0.298 1.00 94.81 101 GLU A C 1
ATOM 767 O O . GLU A 1 101 ? 3.303 -12.189 -0.409 1.00 94.81 101 GLU A O 1
ATOM 772 N N . GLY A 1 102 ? 3.638 -10.186 -1.358 1.00 94.06 102 GLY A N 1
ATOM 773 C CA . GLY A 1 102 ? 3.830 -10.688 -2.719 1.00 94.06 102 GLY A CA 1
ATOM 774 C C . GLY A 1 102 ? 2.745 -10.281 -3.709 1.00 94.06 102 GLY A C 1
ATOM 775 O O . GLY A 1 102 ? 2.827 -10.678 -4.871 1.00 94.06 102 GLY A O 1
ATOM 776 N N . ASP A 1 103 ? 1.765 -9.468 -3.307 1.00 97.00 103 ASP A N 1
ATOM 777 C CA . ASP A 1 103 ? 0.742 -9.004 -4.239 1.00 97.00 103 ASP A CA 1
ATOM 778 C C . ASP A 1 103 ? 1.298 -7.954 -5.221 1.00 97.00 103 ASP A C 1
ATOM 780 O O . ASP A 1 103 ? 1.605 -6.802 -4.879 1.00 97.00 103 ASP A O 1
ATOM 784 N N . ALA A 1 104 ? 1.435 -8.359 -6.485 1.00 96.88 104 ALA A N 1
ATOM 785 C CA . ALA A 1 104 ? 1.974 -7.509 -7.541 1.00 96.88 104 ALA A CA 1
ATOM 786 C C . ALA A 1 104 ? 1.031 -6.346 -7.891 1.00 96.88 104 ALA A C 1
ATOM 788 O O . ALA A 1 104 ? 1.503 -5.256 -8.227 1.00 96.88 104 ALA A O 1
ATOM 789 N N . ALA A 1 105 ? -0.289 -6.538 -7.778 1.00 97.88 105 ALA A N 1
ATOM 790 C CA . ALA A 1 105 ? -1.262 -5.481 -8.039 1.00 97.88 105 ALA A CA 1
ATOM 791 C C . ALA A 1 105 ? -1.113 -4.334 -7.028 1.00 97.88 105 ALA A C 1
ATOM 793 O O . ALA A 1 105 ? -1.027 -3.170 -7.422 1.00 97.88 105 ALA A O 1
ATOM 794 N N . SER A 1 106 ? -0.957 -4.657 -5.744 1.00 98.31 106 SER A N 1
ATOM 795 C CA . SER A 1 106 ? -0.700 -3.698 -4.670 1.00 98.31 106 SER A CA 1
ATOM 796 C C . SER A 1 106 ? 0.579 -2.907 -4.925 1.00 98.31 106 SER A C 1
ATOM 798 O O . SER A 1 106 ? 0.571 -1.680 -4.816 1.00 98.31 106 SER A O 1
ATOM 800 N N . CYS A 1 107 ? 1.656 -3.568 -5.368 1.00 98.38 107 CYS A N 1
ATOM 801 C CA . CYS A 1 107 ? 2.894 -2.890 -5.769 1.00 98.38 107 CYS A CA 1
ATOM 802 C C . CYS A 1 107 ? 2.647 -1.841 -6.873 1.00 98.38 107 CYS A C 1
ATOM 804 O O . CYS A 1 107 ? 3.135 -0.709 -6.789 1.00 98.38 107 CYS A O 1
ATOM 806 N N . LEU A 1 108 ? 1.876 -2.194 -7.908 1.00 98.44 108 LEU A N 1
ATOM 807 C CA . LEU A 1 108 ? 1.557 -1.284 -9.012 1.00 98.44 108 LEU A CA 1
ATOM 808 C C . LEU A 1 108 ? 0.667 -0.119 -8.566 1.00 98.44 108 LEU A C 1
ATOM 810 O O . LEU A 1 108 ? 0.895 1.015 -8.996 1.00 98.44 108 LEU A O 1
ATOM 814 N N . VAL A 1 109 ? -0.300 -0.363 -7.679 1.00 98.50 109 VAL A N 1
ATOM 815 C CA . VAL A 1 109 ? -1.160 0.690 -7.120 1.00 98.50 109 VAL A CA 1
ATOM 816 C C . VAL A 1 109 ? -0.345 1.654 -6.260 1.00 98.50 109 VAL A C 1
ATOM 818 O O . VAL A 1 109 ? -0.480 2.864 -6.431 1.00 98.50 109 VAL A O 1
ATOM 821 N N . ILE A 1 110 ? 0.582 1.170 -5.427 1.00 98.38 110 ILE A N 1
ATOM 822 C CA . ILE A 1 110 ? 1.498 2.037 -4.665 1.00 98.38 110 ILE A CA 1
ATOM 823 C C . ILE A 1 110 ? 2.341 2.899 -5.614 1.00 98.38 110 ILE A C 1
ATOM 825 O O . ILE A 1 110 ? 2.457 4.112 -5.422 1.00 98.38 110 ILE A O 1
ATOM 829 N N . ALA A 1 111 ? 2.897 2.304 -6.675 1.00 98.31 111 ALA A N 1
ATOM 830 C CA . ALA A 1 111 ? 3.656 3.046 -7.680 1.00 98.31 111 ALA A CA 1
ATOM 831 C C . ALA A 1 111 ? 2.804 4.121 -8.378 1.00 98.31 111 ALA A C 1
ATOM 833 O O . ALA A 1 111 ? 3.276 5.238 -8.612 1.00 98.31 111 ALA A O 1
ATOM 834 N N . TRP A 1 112 ? 1.550 3.804 -8.699 1.00 98.25 112 TRP A N 1
ATOM 835 C CA . TRP A 1 112 ? 0.591 4.744 -9.273 1.00 98.25 112 TRP A CA 1
ATOM 836 C C . TRP A 1 112 ? 0.267 5.894 -8.310 1.00 98.25 112 TRP A C 1
ATOM 838 O O . TRP A 1 112 ? 0.343 7.053 -8.724 1.00 98.25 112 TRP A O 1
ATOM 848 N N . VAL A 1 113 ? 0.001 5.599 -7.030 1.00 97.94 113 VAL A N 1
ATOM 849 C CA . VAL A 1 113 ? -0.262 6.607 -5.989 1.00 97.94 113 VAL A CA 1
ATOM 850 C C . VAL A 1 113 ? 0.921 7.558 -5.870 1.00 97.94 113 VAL A C 1
ATOM 852 O O . VAL A 1 113 ? 0.747 8.768 -5.988 1.00 97.94 113 VAL A O 1
ATOM 855 N N . LEU A 1 114 ? 2.135 7.026 -5.700 1.00 97.81 114 LEU A N 1
ATOM 856 C CA . LEU A 1 114 ? 3.353 7.821 -5.520 1.00 97.81 114 LEU A CA 1
ATOM 857 C C . LEU A 1 114 ? 3.604 8.783 -6.690 1.00 97.81 114 LEU A C 1
ATOM 859 O O . LEU A 1 114 ? 4.002 9.926 -6.477 1.00 97.81 114 LEU A O 1
ATOM 863 N N . ARG A 1 115 ? 3.326 8.357 -7.929 1.00 97.25 115 ARG A N 1
ATOM 864 C CA . ARG A 1 115 ? 3.444 9.216 -9.123 1.00 97.25 115 ARG A CA 1
ATOM 865 C C . ARG A 1 115 ? 2.402 10.334 -9.169 1.00 97.25 115 ARG A C 1
ATOM 867 O O . ARG A 1 115 ? 2.629 11.321 -9.863 1.00 97.25 115 ARG A O 1
ATOM 874 N N . ARG A 1 116 ? 1.274 10.164 -8.479 1.00 96.69 116 ARG A N 1
ATOM 875 C CA . ARG A 1 116 ? 0.127 11.081 -8.488 1.00 96.69 116 ARG A CA 1
ATOM 876 C C . ARG A 1 116 ? -0.029 11.896 -7.210 1.00 96.69 116 ARG A C 1
ATOM 878 O O . ARG A 1 116 ? -0.954 12.699 -7.133 1.00 96.69 116 ARG A O 1
ATOM 885 N N . LEU A 1 117 ? 0.860 11.728 -6.232 1.00 95.81 117 LEU A N 1
ATOM 886 C CA . LEU A 1 117 ? 0.830 12.553 -5.032 1.00 95.81 117 LEU A CA 1
ATOM 887 C C . LEU A 1 117 ? 0.908 14.045 -5.393 1.00 95.81 117 LEU A C 1
ATOM 889 O O . LEU A 1 117 ? 1.698 14.434 -6.265 1.00 95.81 117 LEU A O 1
ATOM 893 N N . PRO A 1 118 ? 0.155 14.907 -4.690 1.00 91.62 118 PRO A N 1
ATOM 894 C CA . PRO A 1 118 ? 0.330 16.343 -4.786 1.00 91.62 118 PRO A CA 1
ATOM 895 C C . PRO A 1 118 ? 1.796 16.701 -4.537 1.00 91.62 118 PRO A C 1
ATOM 897 O O . PRO A 1 118 ? 2.377 16.319 -3.523 1.00 91.62 118 PRO A O 1
ATOM 900 N N . LYS A 1 119 ? 2.399 17.458 -5.460 1.00 90.25 119 LYS A N 1
ATOM 901 C CA . LYS A 1 119 ? 3.816 17.861 -5.404 1.00 90.25 119 LYS A CA 1
ATOM 902 C C . LYS A 1 119 ? 4.817 16.702 -5.553 1.00 90.25 119 LYS A C 1
ATOM 904 O O . LYS A 1 119 ? 5.954 16.852 -5.108 1.00 90.25 119 LYS A O 1
ATOM 909 N N . ALA A 1 120 ? 4.446 15.592 -6.197 1.00 90.88 120 ALA A N 1
ATOM 910 C CA . ALA A 1 120 ? 5.386 14.520 -6.523 1.00 90.88 120 ALA A CA 1
ATOM 911 C C . ALA A 1 120 ? 6.593 15.052 -7.322 1.00 90.88 120 ALA A C 1
ATOM 913 O O . ALA A 1 120 ? 6.457 15.653 -8.391 1.00 90.88 120 ALA A O 1
ATOM 914 N N . LYS A 1 121 ? 7.796 14.813 -6.801 1.00 93.75 121 LYS A N 1
ATOM 915 C CA . LYS A 1 121 ? 9.082 15.185 -7.395 1.00 93.75 121 LYS A CA 1
ATOM 916 C C . LYS A 1 121 ? 9.857 13.923 -7.778 1.00 93.75 121 LYS A C 1
ATOM 918 O O . LYS A 1 121 ? 9.339 12.808 -7.840 1.00 93.75 121 LYS A O 1
ATOM 923 N N . THR A 1 122 ? 11.143 14.093 -8.068 1.00 95.75 122 THR A N 1
ATOM 924 C CA . THR A 1 122 ? 12.060 13.003 -8.423 1.00 95.75 122 THR A CA 1
ATOM 925 C C . THR A 1 122 ? 12.112 11.911 -7.355 1.00 95.75 122 THR A C 1
ATOM 927 O O . THR A 1 122 ? 12.293 10.742 -7.683 1.00 95.75 122 THR A O 1
ATOM 930 N N . ARG A 1 123 ? 11.936 12.262 -6.076 1.00 95.88 123 ARG A N 1
ATOM 931 C CA . ARG A 1 123 ? 11.962 11.295 -4.977 1.00 95.88 123 ARG A CA 1
ATOM 932 C C . ARG A 1 123 ? 10.801 10.307 -5.067 1.00 95.88 123 ARG A C 1
ATOM 934 O O . ARG A 1 123 ? 11.042 9.105 -5.078 1.00 95.88 123 ARG A O 1
ATOM 941 N N . GLU A 1 124 ? 9.578 10.801 -5.185 1.00 96.69 124 GLU A N 1
ATOM 942 C CA . GLU A 1 124 ? 8.360 9.994 -5.269 1.00 96.69 124 GLU A CA 1
ATOM 943 C C . GLU A 1 124 ? 8.373 9.141 -6.542 1.00 96.69 124 GLU A C 1
ATOM 945 O O . GLU A 1 124 ? 8.032 7.961 -6.502 1.00 96.69 124 GLU A O 1
ATOM 950 N N . LYS A 1 125 ? 8.890 9.689 -7.653 1.00 96.69 125 LYS A N 1
ATOM 951 C CA . LYS A 1 125 ? 9.135 8.921 -8.885 1.00 96.69 125 LYS A CA 1
ATOM 952 C C . LYS A 1 125 ? 10.103 7.755 -8.658 1.00 96.69 125 LYS A C 1
ATOM 954 O O . LYS A 1 125 ? 9.826 6.654 -9.121 1.00 96.69 125 LYS A O 1
ATOM 959 N N . ARG A 1 126 ? 11.204 7.959 -7.922 1.00 97.38 126 ARG A N 1
ATOM 960 C CA . ARG A 1 126 ? 12.152 6.879 -7.578 1.00 97.38 126 ARG A C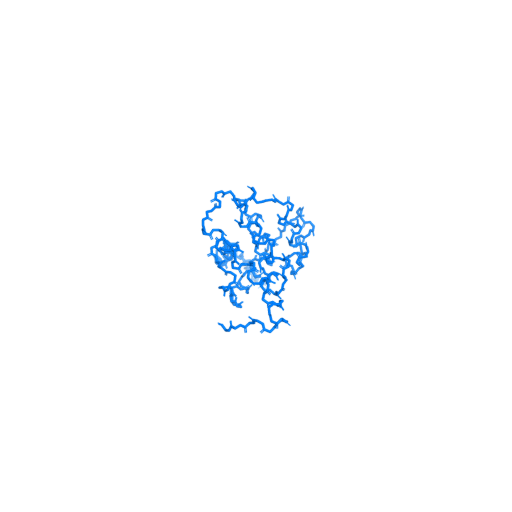A 1
ATOM 961 C C . ARG A 1 126 ? 11.521 5.819 -6.678 1.00 97.38 126 ARG A C 1
ATOM 963 O O . ARG A 1 126 ? 11.745 4.633 -6.910 1.00 97.38 126 ARG A O 1
ATOM 970 N N . LEU A 1 127 ? 10.723 6.230 -5.690 1.00 97.88 127 LEU A N 1
ATOM 971 C CA . LEU A 1 127 ? 9.963 5.293 -4.860 1.00 97.88 127 LEU A CA 1
ATOM 972 C C . LEU A 1 127 ? 9.012 4.467 -5.735 1.00 97.88 127 LEU A C 1
ATOM 974 O O . LEU A 1 127 ? 9.062 3.240 -5.695 1.00 97.88 127 LEU A O 1
ATOM 978 N N . ALA A 1 128 ? 8.235 5.110 -6.608 1.00 97.94 128 ALA A N 1
ATOM 979 C CA . ALA A 1 128 ? 7.327 4.429 -7.528 1.00 97.94 128 ALA A CA 1
ATOM 980 C C . ALA A 1 128 ? 8.041 3.435 -8.456 1.00 97.94 128 ALA A C 1
ATOM 982 O O . ALA A 1 128 ? 7.530 2.344 -8.712 1.00 97.94 128 ALA A O 1
ATOM 983 N N . THR A 1 129 ? 9.233 3.782 -8.950 1.00 98.12 129 THR A N 1
ATOM 984 C CA . THR A 1 129 ? 10.057 2.858 -9.737 1.00 98.12 129 THR A CA 1
ATOM 985 C C . THR A 1 129 ? 10.460 1.635 -8.916 1.00 98.12 129 THR A C 1
ATOM 987 O O . THR A 1 129 ? 10.306 0.527 -9.417 1.00 98.12 129 THR A O 1
ATOM 990 N N . SER A 1 130 ? 10.885 1.797 -7.656 1.00 97.94 130 SER A N 1
ATOM 991 C CA . SER A 1 130 ? 11.229 0.646 -6.799 1.00 97.94 130 SER A CA 1
ATOM 992 C C . SER A 1 130 ? 10.051 -0.322 -6.618 1.00 97.94 130 SER A C 1
ATOM 994 O O . SER A 1 130 ? 10.227 -1.533 -6.718 1.00 97.94 130 SER A O 1
ATOM 996 N N . TRP A 1 131 ? 8.832 0.206 -6.466 1.00 98.12 131 TRP A N 1
ATOM 997 C CA . TRP A 1 131 ? 7.608 -0.597 -6.388 1.00 98.12 131 TRP A CA 1
ATOM 998 C C . TRP A 1 131 ? 7.250 -1.276 -7.714 1.00 98.12 131 TRP A C 1
ATOM 1000 O O . TRP A 1 131 ? 6.826 -2.427 -7.720 1.00 98.12 131 TRP A O 1
ATOM 1010 N N . THR A 1 132 ? 7.481 -0.607 -8.848 1.00 97.94 132 THR A N 1
ATOM 1011 C CA . THR A 1 132 ? 7.283 -1.212 -10.179 1.00 97.94 132 THR A CA 1
ATOM 1012 C C . THR A 1 132 ? 8.257 -2.371 -10.406 1.00 97.94 132 THR A C 1
ATOM 1014 O O . THR A 1 132 ? 7.845 -3.430 -10.863 1.00 97.94 132 THR A O 1
ATOM 1017 N N . VAL A 1 133 ? 9.534 -2.202 -10.045 1.00 96.56 133 VAL A N 1
ATOM 1018 C CA . VAL A 1 133 ? 10.549 -3.267 -10.138 1.00 96.56 133 VAL A CA 1
ATOM 1019 C C . VAL A 1 133 ? 10.164 -4.455 -9.258 1.00 96.56 133 VAL A C 1
ATOM 1021 O O . VAL A 1 133 ? 10.198 -5.591 -9.724 1.00 96.56 133 VAL A O 1
ATOM 1024 N N . ARG A 1 134 ? 9.723 -4.202 -8.018 1.00 95.88 134 ARG A N 1
ATOM 1025 C CA . ARG A 1 134 ? 9.233 -5.258 -7.121 1.00 95.88 134 ARG A CA 1
ATOM 1026 C C . ARG A 1 134 ? 8.086 -6.055 -7.750 1.00 95.88 134 ARG A C 1
ATOM 1028 O O . ARG A 1 134 ? 8.126 -7.279 -7.705 1.00 95.88 134 ARG A O 1
ATOM 1035 N N . ALA A 1 135 ? 7.114 -5.380 -8.370 1.00 96.25 135 ALA A N 1
ATOM 1036 C CA . ALA A 1 135 ? 5.983 -6.032 -9.035 1.00 96.25 135 ALA A CA 1
ATOM 1037 C C . ALA A 1 135 ? 6.413 -6.954 -10.191 1.00 96.25 135 ALA A C 1
ATOM 1039 O O . ALA A 1 135 ? 5.774 -7.972 -10.438 1.00 96.25 135 ALA A O 1
ATOM 1040 N N . MET A 1 136 ? 7.488 -6.593 -10.900 1.00 94.62 136 MET A N 1
ATOM 1041 C CA . MET A 1 136 ? 7.974 -7.327 -12.072 1.00 94.62 136 MET A CA 1
ATOM 1042 C C . MET A 1 136 ? 8.914 -8.484 -11.723 1.00 94.62 136 MET A C 1
ATOM 1044 O O . MET A 1 136 ? 9.061 -9.391 -12.539 1.00 94.62 136 MET A O 1
ATOM 1048 N N . ARG A 1 137 ? 9.523 -8.501 -10.529 1.00 90.81 137 ARG A N 1
ATOM 1049 C CA . ARG A 1 137 ? 10.494 -9.534 -10.122 1.00 90.81 137 ARG A CA 1
ATOM 1050 C C . ARG A 1 137 ? 9.987 -10.973 -10.331 1.00 90.81 137 ARG A C 1
ATOM 1052 O O . ARG A 1 137 ? 10.715 -11.750 -10.934 1.00 90.81 137 ARG A O 1
ATOM 1059 N N . PRO A 1 138 ? 8.742 -11.349 -9.971 1.00 88.44 138 PRO A N 1
ATOM 1060 C CA . PRO A 1 138 ? 8.253 -12.704 -10.239 1.00 88.44 138 PRO A CA 1
ATOM 1061 C C . PRO A 1 138 ? 8.200 -13.059 -11.732 1.00 88.44 138 PRO A C 1
ATOM 1063 O O . PRO A 1 138 ? 8.328 -14.224 -12.094 1.00 88.44 138 PRO A O 1
ATOM 1066 N N . LEU A 1 139 ? 7.993 -12.076 -12.612 1.00 86.38 139 LEU A N 1
ATOM 1067 C CA . LEU A 1 139 ? 7.984 -12.286 -14.061 1.00 86.38 139 LEU A CA 1
ATOM 1068 C C . LEU A 1 139 ? 9.405 -12.422 -14.612 1.00 86.38 139 LEU A C 1
ATOM 1070 O O . LEU A 1 139 ? 9.642 -13.268 -15.470 1.00 86.38 139 LEU A O 1
ATOM 1074 N N . LEU A 1 140 ? 10.344 -11.628 -14.095 1.00 85.12 140 LEU A N 1
ATOM 1075 C CA . LEU A 1 140 ? 11.761 -11.695 -14.457 1.00 85.12 140 LEU A CA 1
ATOM 1076 C C . LEU A 1 140 ? 12.390 -13.026 -14.022 1.00 85.12 140 LEU A C 1
ATOM 1078 O O . LEU A 1 140 ? 13.039 -13.679 -14.840 1.00 85.12 140 LEU A O 1
ATOM 1082 N N . ALA A 1 141 ? 12.071 -13.498 -12.813 1.00 86.19 141 ALA A N 1
ATOM 1083 C CA . ALA A 1 141 ? 12.436 -14.826 -12.324 1.00 86.19 141 ALA A CA 1
ATOM 1084 C C . ALA A 1 141 ? 11.962 -15.935 -13.276 1.00 86.19 141 ALA A C 1
ATOM 1086 O O . ALA A 1 141 ? 12.722 -16.824 -13.653 1.00 86.19 141 ALA A O 1
ATOM 1087 N N . ARG A 1 142 ? 10.699 -15.862 -13.724 1.00 84.00 142 ARG A N 1
ATOM 1088 C CA . ARG A 1 142 ? 10.109 -16.835 -14.664 1.00 84.00 142 ARG A CA 1
ATOM 1089 C C . ARG A 1 142 ? 10.737 -16.782 -16.054 1.00 84.00 142 ARG A C 1
ATOM 1091 O O . ARG A 1 142 ? 10.705 -17.783 -16.761 1.00 84.00 142 ARG A O 1
ATOM 1098 N N . ALA A 1 143 ? 11.280 -15.633 -16.443 1.00 83.38 143 ALA A N 1
ATOM 1099 C CA . ALA A 1 143 ? 11.992 -15.450 -17.700 1.00 83.38 143 ALA A CA 1
ATOM 1100 C C . ALA A 1 143 ? 13.482 -15.836 -17.615 1.00 83.38 143 ALA A C 1
ATOM 1102 O O . ALA A 1 143 ? 14.158 -15.818 -18.641 1.00 83.38 143 ALA A O 1
ATOM 1103 N N . GLY A 1 144 ? 14.000 -16.172 -16.425 1.00 82.50 144 GLY A N 1
ATOM 1104 C CA . GLY A 1 144 ? 15.423 -16.458 -16.209 1.00 82.50 144 GLY A CA 1
ATOM 1105 C C . GLY A 1 144 ? 16.322 -15.220 -16.305 1.00 82.50 144 GLY A C 1
ATOM 1106 O O . GLY A 1 144 ? 17.490 -15.347 -16.656 1.00 82.50 144 GLY A O 1
ATOM 1107 N N . LEU A 1 145 ? 15.777 -14.025 -16.045 1.00 75.88 145 LEU A N 1
ATOM 1108 C CA . LEU A 1 145 ? 16.469 -12.736 -16.195 1.00 75.88 145 LEU A CA 1
ATOM 1109 C C . LEU A 1 145 ? 16.821 -12.060 -14.858 1.00 75.88 145 LEU A C 1
ATOM 1111 O O . LEU A 1 145 ? 17.242 -10.903 -14.856 1.00 75.88 145 LEU A O 1
ATOM 1115 N N . ASP A 1 146 ? 16.650 -12.752 -13.733 1.00 68.62 146 ASP A N 1
ATOM 1116 C CA . ASP A 1 146 ? 17.107 -12.268 -12.429 1.00 68.62 146 ASP A CA 1
ATOM 1117 C C . ASP A 1 146 ? 18.628 -12.480 -12.331 1.00 68.62 146 ASP A C 1
ATOM 1119 O O . ASP A 1 146 ? 19.086 -13.564 -11.986 1.00 68.62 146 ASP A O 1
ATOM 1123 N N . ASN A 1 147 ? 19.411 -11.457 -12.686 1.00 51.94 147 ASN A N 1
ATOM 1124 C CA . ASN A 1 147 ? 20.822 -11.371 -12.301 1.00 51.94 147 ASN A CA 1
ATOM 1125 C C . ASN A 1 147 ? 20.926 -10.526 -11.021 1.00 51.94 147 ASN A C 1
ATOM 1127 O O . ASN A 1 147 ? 20.331 -9.447 -10.967 1.00 51.94 147 ASN A O 1
ATOM 1131 N N . ASP A 1 148 ? 21.651 -11.078 -10.044 1.00 48.25 148 ASP A N 1
ATOM 1132 C CA . ASP A 1 148 ? 21.861 -10.649 -8.646 1.00 48.25 148 ASP A CA 1
ATOM 1133 C C . ASP A 1 148 ? 21.843 -9.134 -8.350 1.00 48.25 148 ASP A C 1
ATOM 1135 O O . ASP A 1 148 ? 22.582 -8.361 -9.008 1.00 48.25 148 ASP A O 1
#

Secondary structure (DSSP, 8-state):
----PPP-------GGGS-THHHHHHTGGGT--TTS--HHHHHHHHHHHHT---TT-TTHHHHHTT-HHHHHHHHHHH-GGGTTSHHHHHHHHHHHHHHHTT-HHHHHHHHHHHHHSTT--HHHHHHHHHHHHHHHHHHHHHHT----

Foldseek 3Di:
DDDDDDDDPPPPPPPVPPPPLLLVLLCVLLQDALVRDDPVSLVSLLVSLVPDDDPVQPLSVVLSVQNLVSLLVQLVVCALANVVDSSNSSSLSSLSSNLNVPDLVSLQSSLVSLCRHDVRDPNSNNSSVSSNVSSCVVVCVVVVNDDD

Radius of gyration: 19.78 Å; chains: 1; bounding box: 40×35×80 Å